Protein AF-A0AAV5VGW1-F1 (afdb_monomer)

Organism: NCBI:txid1538716

Solvent-accessible surface area (backbone atoms only — not comparable to full-atom values): 5131 Å² total; per-residue (Å²): 134,90,68,59,52,60,72,57,53,54,51,51,52,52,48,62,67,43,42,65,57,52,48,55,52,48,52,52,44,48,62,62,51,49,78,78,45,55,74,71,52,38,54,51,50,53,53,51,54,54,51,50,54,54,50,51,54,52,30,53,53,25,41,54,51,10,39,75,66,65,33,62,73,33,37,51,50,19,50,47,42,45,63,71,46,46,45,62,51,45,70,70,64,106

pLDDT: mean 91.62, std 8.4, range [40.69, 97.0]

InterPro domains:
  IPR019184 Uncharacterised protein family, transmembrane-17 [PF09799] (10-93)
  IPR019184 Uncharacterised protein family, transmembrane-17 [PTHR13531] (1-94)

Nearest PDB structures (foldseek):
  5l0j-assembly1_A  TM=7.743E-01  e=4.461E+00  Homo sapiens
  2l7a-assembly1_A  TM=7.635E-01  e=4.999E+00  Mus musculus
  5l0j-assembly1_B  TM=6.486E-01  e=6.645E+00  Homo sapiens

Mean predicted aligned error: 3.84 Å

Radius of gyration: 15.38 Å; Cα contacts (8 Å, |Δi|>4): 67; chains: 1; bounding box: 38×21×46 Å

Structure (mmCIF, N/CA/C/O backbone):
data_AF-A0AAV5VGW1-F1
#
_entry.id   AF-A0AAV5VGW1-F1
#
loop_
_atom_site.group_PDB
_atom_site.id
_atom_site.type_symbol
_atom_site.label_atom_id
_atom_site.label_alt_id
_atom_site.label_comp_id
_atom_site.label_asym_id
_atom_site.label_entity_id
_atom_site.label_seq_id
_atom_site.pdbx_PDB_ins_code
_atom_site.Cartn_x
_atom_site.Cartn_y
_atom_site.Cartn_z
_atom_site.occupancy
_atom_site.B_iso_or_equiv
_atom_site.auth_seq_id
_atom_site.auth_comp_id
_atom_site.auth_asym_id
_atom_site.auth_atom_id
_atom_site.pdbx_PDB_model_num
ATOM 1 N N . GLU A 1 1 ? 18.908 2.893 -25.809 1.00 40.69 1 GLU A N 1
ATOM 2 C CA . GLU A 1 1 ? 18.863 1.668 -24.993 1.00 40.69 1 GLU A CA 1
ATOM 3 C C . GLU A 1 1 ? 18.009 1.968 -23.789 1.00 40.69 1 GLU A C 1
ATOM 5 O O . GLU A 1 1 ? 18.362 2.813 -22.976 1.00 40.69 1 GLU A O 1
ATOM 10 N N . CYS A 1 2 ? 16.808 1.416 -23.795 1.00 51.75 2 CYS A N 1
ATOM 11 C CA . CYS A 1 2 ? 15.857 1.622 -22.729 1.00 51.75 2 CYS A CA 1
ATOM 12 C C . CYS A 1 2 ? 16.215 0.558 -21.683 1.00 51.75 2 CYS A C 1
ATOM 14 O O . CYS A 1 2 ? 16.205 -0.644 -21.961 1.00 51.75 2 CYS A O 1
ATOM 16 N N . MET A 1 3 ? 16.779 1.030 -20.577 1.00 60.22 3 MET A N 1
ATOM 17 C CA . MET A 1 3 ? 17.272 0.189 -19.502 1.00 60.22 3 MET A CA 1
ATOM 18 C C . MET A 1 3 ? 16.224 0.262 -18.404 1.00 60.22 3 MET A C 1
ATOM 20 O O . MET A 1 3 ? 16.127 1.274 -17.704 1.00 60.22 3 MET A O 1
ATOM 24 N N . THR A 1 4 ? 15.458 -0.817 -18.245 1.00 72.94 4 THR A N 1
ATOM 25 C CA . THR A 1 4 ? 14.678 -1.084 -17.034 1.00 72.94 4 THR A CA 1
ATOM 26 C C . THR A 1 4 ? 15.488 -0.641 -15.820 1.00 72.94 4 THR A C 1
ATOM 28 O O . THR A 1 4 ? 16.661 -1.009 -15.687 1.00 72.94 4 THR A O 1
ATOM 31 N N . SER A 1 5 ? 14.910 0.170 -14.938 1.00 86.94 5 SER A N 1
ATOM 32 C CA . SER A 1 5 ? 15.700 0.741 -13.851 1.00 86.94 5 SER A CA 1
ATOM 33 C C . SER A 1 5 ? 16.008 -0.339 -12.810 1.00 86.94 5 SER A C 1
ATOM 35 O O . SER A 1 5 ? 15.151 -0.744 -12.023 1.00 86.94 5 SER A O 1
ATOM 37 N N . LEU A 1 6 ? 17.248 -0.836 -12.824 1.00 89.31 6 LEU A N 1
ATOM 38 C CA . LEU A 1 6 ? 17.707 -1.905 -11.934 1.00 89.31 6 LEU A CA 1
ATOM 39 C C . LEU A 1 6 ? 17.474 -1.578 -10.443 1.00 89.31 6 LEU A C 1
ATOM 41 O O . LEU A 1 6 ? 16.983 -2.452 -9.727 1.00 89.31 6 LEU A O 1
ATOM 45 N N . PRO A 1 7 ? 17.721 -0.342 -9.951 1.00 91.62 7 PRO A N 1
ATOM 46 C CA . PRO A 1 7 ? 17.440 0.000 -8.555 1.00 91.62 7 PRO A CA 1
ATOM 47 C C . PRO A 1 7 ? 15.959 -0.139 -8.185 1.00 91.62 7 PRO A C 1
ATOM 49 O O . PRO A 1 7 ? 15.634 -0.660 -7.119 1.00 91.62 7 PRO A O 1
ATOM 52 N N . LEU A 1 8 ? 15.055 0.282 -9.075 1.00 91.56 8 LEU A N 1
ATOM 53 C CA . LEU A 1 8 ? 13.615 0.155 -8.858 1.00 91.56 8 LEU A CA 1
ATOM 54 C C . LEU A 1 8 ? 13.166 -1.307 -8.936 1.00 91.56 8 LEU A C 1
ATOM 56 O O . LEU A 1 8 ? 12.300 -1.734 -8.182 1.00 91.56 8 LEU A O 1
ATOM 60 N N . GLN A 1 9 ? 13.762 -2.094 -9.831 1.00 93.00 9 GLN A N 1
ATOM 61 C CA . GLN A 1 9 ? 13.462 -3.518 -9.929 1.00 93.00 9 GLN A CA 1
ATOM 62 C C . GLN A 1 9 ? 13.829 -4.253 -8.638 1.00 93.00 9 GLN A C 1
ATOM 64 O O . GLN A 1 9 ? 13.039 -5.055 -8.141 1.00 93.00 9 GLN A O 1
ATOM 69 N N . MET A 1 10 ? 15.003 -3.948 -8.074 1.00 93.69 10 MET A N 1
ATOM 70 C CA . MET A 1 10 ? 15.428 -4.498 -6.788 1.00 93.69 10 MET A CA 1
ATOM 71 C C . MET A 1 10 ? 14.476 -4.073 -5.665 1.00 93.69 10 MET A C 1
ATOM 73 O O . MET A 1 10 ? 14.039 -4.922 -4.890 1.00 93.69 10 MET A O 1
ATOM 77 N N . SER A 1 11 ? 14.090 -2.793 -5.596 1.00 94.00 11 SER A N 1
ATOM 78 C CA . SER A 1 11 ? 13.179 -2.317 -4.548 1.00 94.00 11 SER A CA 1
ATOM 79 C C . SER A 1 11 ? 11.784 -2.943 -4.644 1.00 94.00 11 SER A C 1
ATOM 81 O O . SER A 1 11 ? 11.240 -3.351 -3.620 1.00 94.00 11 SER A O 1
ATOM 83 N N . LEU A 1 12 ? 11.229 -3.104 -5.850 1.00 94.75 12 LEU A N 1
ATOM 84 C CA . LEU A 1 12 ? 9.953 -3.794 -6.078 1.00 94.75 12 LEU A CA 1
ATOM 85 C C . LEU A 1 12 ? 10.015 -5.269 -5.677 1.00 94.75 12 LEU A C 1
ATOM 87 O O . LEU A 1 12 ? 9.064 -5.781 -5.090 1.00 94.75 12 LEU A O 1
ATOM 91 N N . HIS A 1 13 ? 11.131 -5.944 -5.956 1.00 94.06 13 HIS A N 1
ATOM 92 C CA . HIS A 1 13 ? 11.318 -7.339 -5.570 1.00 94.06 13 HIS A CA 1
ATOM 93 C C . HIS A 1 13 ? 11.335 -7.512 -4.046 1.00 94.06 13 HIS A C 1
ATOM 95 O O . HIS A 1 13 ? 10.606 -8.349 -3.514 1.00 94.06 13 HIS A O 1
ATOM 101 N N . TYR A 1 14 ? 12.088 -6.669 -3.332 1.00 95.44 14 TYR A N 1
ATOM 102 C CA . TYR A 1 14 ? 12.068 -6.661 -1.868 1.00 95.44 14 TYR A CA 1
ATOM 103 C C . TYR A 1 14 ? 10.693 -6.286 -1.308 1.00 95.44 14 TYR A C 1
ATOM 105 O O . TYR A 1 14 ? 10.241 -6.907 -0.349 1.00 95.44 14 TYR A O 1
ATOM 113 N N . ASN A 1 15 ? 10.006 -5.314 -1.916 1.00 94.38 15 ASN A N 1
ATOM 114 C CA . ASN A 1 15 ? 8.661 -4.914 -1.505 1.00 94.38 15 ASN A CA 1
ATOM 115 C C . ASN A 1 15 ? 7.679 -6.092 -1.624 1.00 94.38 15 ASN A C 1
ATOM 117 O O . ASN A 1 15 ? 6.988 -6.402 -0.663 1.00 94.38 15 ASN A O 1
ATOM 121 N N . ALA A 1 16 ? 7.704 -6.827 -2.739 1.00 94.94 16 ALA A N 1
ATOM 122 C CA . ALA A 1 16 ? 6.869 -8.012 -2.936 1.00 94.94 16 ALA A CA 1
ATOM 123 C C . ALA A 1 16 ? 7.178 -9.145 -1.941 1.00 94.94 16 ALA A C 1
ATOM 125 O O . ALA A 1 16 ? 6.258 -9.815 -1.476 1.00 94.94 16 ALA A O 1
ATOM 126 N N . LEU A 1 17 ? 8.453 -9.348 -1.586 1.00 95.69 17 LEU A N 1
ATOM 127 C CA . LEU A 1 17 ? 8.852 -10.341 -0.585 1.00 95.69 17 LEU A CA 1
ATOM 128 C C . LEU A 1 17 ? 8.394 -9.953 0.830 1.00 95.69 17 LEU A C 1
ATOM 130 O O . LEU A 1 17 ? 7.998 -10.819 1.607 1.00 95.69 17 LEU A O 1
ATOM 134 N N . LEU A 1 18 ? 8.444 -8.662 1.166 1.00 93.62 18 LEU A N 1
ATOM 135 C CA . LEU A 1 18 ? 8.028 -8.135 2.468 1.00 93.62 18 LEU A CA 1
ATOM 136 C C . LEU A 1 18 ? 6.508 -7.973 2.593 1.00 93.62 18 LEU A C 1
ATOM 138 O O . LEU A 1 18 ? 5.987 -8.076 3.701 1.00 93.62 18 LEU A O 1
ATOM 142 N N . ALA A 1 19 ? 5.790 -7.768 1.488 1.00 92.31 19 ALA A N 1
ATOM 143 C CA . ALA A 1 19 ? 4.340 -7.582 1.450 1.00 92.31 19 ALA A CA 1
ATOM 144 C C . ALA A 1 19 ? 3.534 -8.622 2.259 1.00 92.31 19 ALA A C 1
ATOM 146 O O . ALA A 1 19 ? 2.698 -8.198 3.058 1.00 92.31 19 ALA A O 1
ATOM 147 N N . PRO A 1 20 ? 3.764 -9.952 2.159 1.00 91.81 20 PRO A N 1
ATOM 148 C CA . PRO A 1 20 ? 3.030 -10.920 2.979 1.00 91.81 20 PRO A CA 1
ATOM 149 C C . PRO A 1 20 ? 3.303 -10.758 4.481 1.00 91.81 20 PRO A C 1
ATOM 151 O O . PRO A 1 20 ? 2.386 -10.899 5.287 1.00 91.81 20 PRO A O 1
ATOM 154 N N . PHE A 1 21 ? 4.531 -10.412 4.875 1.00 93.00 21 PHE A N 1
ATOM 155 C CA . PHE A 1 21 ? 4.859 -10.152 6.280 1.00 93.00 21 PHE A CA 1
ATOM 156 C C . PHE A 1 21 ? 4.181 -8.873 6.780 1.00 93.00 21 PHE A C 1
ATOM 158 O O . PHE A 1 21 ? 3.587 -8.868 7.857 1.00 93.00 21 PHE A O 1
ATOM 165 N N . LEU A 1 22 ? 4.211 -7.806 5.978 1.00 90.50 22 LEU A N 1
ATOM 166 C CA . LEU A 1 22 ? 3.531 -6.547 6.283 1.00 90.50 22 LEU A CA 1
ATOM 167 C C . LEU A 1 22 ? 2.012 -6.723 6.360 1.00 90.50 22 LEU A C 1
ATOM 169 O O . LEU A 1 22 ? 1.374 -6.105 7.206 1.00 90.50 22 LEU A O 1
ATOM 173 N N . PHE A 1 23 ? 1.438 -7.604 5.543 1.00 91.62 23 PHE A N 1
ATOM 174 C CA . PHE A 1 23 ? 0.024 -7.955 5.611 1.00 91.62 23 PHE A CA 1
ATOM 175 C C . PHE A 1 23 ? -0.337 -8.633 6.941 1.00 91.62 23 PHE A C 1
ATOM 177 O O . PHE A 1 23 ? -1.310 -8.243 7.584 1.00 91.62 23 PHE A O 1
ATOM 184 N N . VAL A 1 24 ? 0.473 -9.589 7.412 1.00 93.56 24 VAL A N 1
ATOM 185 C CA . VAL A 1 24 ? 0.266 -10.240 8.721 1.00 93.56 24 VAL A CA 1
ATOM 186 C C . VAL A 1 24 ? 0.387 -9.239 9.874 1.00 93.56 24 VAL A C 1
ATOM 188 O O . VAL A 1 24 ? -0.427 -9.256 10.803 1.00 93.56 24 VAL A O 1
ATOM 191 N N . ILE A 1 25 ? 1.368 -8.334 9.811 1.00 92.06 25 ILE A N 1
ATOM 192 C CA . ILE A 1 25 ? 1.510 -7.240 10.783 1.00 92.06 25 ILE A CA 1
ATOM 193 C C . ILE A 1 25 ? 0.277 -6.326 10.736 1.00 92.06 25 ILE A C 1
ATOM 195 O O . ILE A 1 25 ? -0.279 -6.001 11.781 1.00 92.06 25 ILE A O 1
ATOM 199 N N . GLY A 1 26 ? -0.201 -5.979 9.539 1.00 91.81 26 GLY A N 1
ATOM 200 C CA . GLY A 1 26 ? -1.411 -5.187 9.329 1.00 91.81 26 GLY A CA 1
ATOM 201 C C . GLY A 1 26 ? -2.648 -5.817 9.968 1.00 91.81 26 GLY A C 1
ATOM 202 O O . GLY A 1 26 ? -3.350 -5.136 10.716 1.00 91.81 26 GLY A O 1
ATOM 203 N N . ILE A 1 27 ? -2.872 -7.119 9.762 1.00 93.06 27 ILE A N 1
ATOM 204 C CA . ILE A 1 27 ? -3.973 -7.860 10.398 1.00 93.06 27 ILE A CA 1
ATOM 205 C C . ILE A 1 27 ? -3.839 -7.830 11.922 1.00 93.06 27 ILE A C 1
ATOM 207 O O . ILE A 1 27 ? -4.824 -7.629 12.634 1.00 93.06 27 ILE A O 1
ATOM 211 N N . SER A 1 28 ? -2.624 -8.009 12.436 1.00 93.12 28 SER A N 1
ATOM 212 C CA . SER A 1 28 ? -2.374 -7.995 13.880 1.00 93.12 28 SER A CA 1
ATOM 213 C C . SER A 1 28 ? -2.719 -6.626 14.484 1.00 93.12 28 SER A C 1
ATOM 215 O O . SER A 1 28 ? -3.450 -6.551 15.474 1.00 93.12 28 SER A O 1
ATOM 217 N N . SER A 1 29 ? -2.283 -5.538 13.839 1.00 91.31 29 SER A N 1
ATOM 218 C CA . SER A 1 29 ? -2.638 -4.161 14.208 1.00 91.31 29 SER A CA 1
ATOM 219 C C . SER A 1 29 ? -4.138 -3.894 14.094 1.00 91.31 29 SER A C 1
ATOM 221 O O . SER A 1 29 ? -4.708 -3.229 14.960 1.00 91.31 29 SER A O 1
ATOM 223 N N . PHE A 1 30 ? -4.793 -4.432 13.062 1.00 92.81 30 PHE A N 1
ATOM 224 C CA . PHE A 1 30 ? -6.239 -4.334 12.880 1.00 92.81 30 PHE A CA 1
ATOM 225 C C . PHE A 1 30 ? -6.984 -4.949 14.069 1.00 92.81 30 PHE A C 1
ATOM 227 O O . PHE A 1 30 ? -7.802 -4.267 14.684 1.00 92.81 30 PHE A O 1
ATOM 234 N N . ILE A 1 31 ? -6.667 -6.196 14.437 1.00 94.00 31 ILE A N 1
ATOM 235 C CA . ILE A 1 31 ? -7.322 -6.908 15.548 1.00 94.00 31 ILE A CA 1
ATOM 236 C C . ILE A 1 31 ? -7.137 -6.142 16.861 1.00 94.00 31 ILE A C 1
ATOM 238 O O . ILE A 1 31 ? -8.093 -5.993 17.624 1.00 94.00 31 ILE A O 1
ATOM 242 N N . TYR A 1 32 ? -5.930 -5.622 17.101 1.00 92.62 32 TYR A N 1
ATOM 243 C CA . TYR A 1 32 ? -5.632 -4.845 18.298 1.00 92.62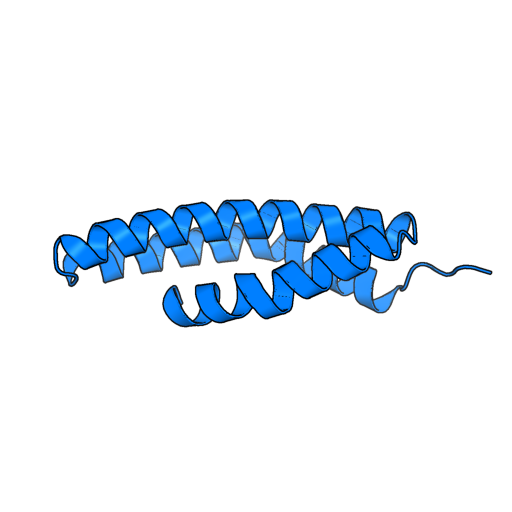 32 TYR A CA 1
ATOM 244 C C . TYR A 1 32 ? -6.439 -3.542 18.348 1.00 92.62 32 TYR A C 1
ATOM 246 O O . TYR A 1 32 ? -7.138 -3.292 19.326 1.00 92.62 32 TYR A O 1
ATOM 254 N N . LYS A 1 33 ? -6.406 -2.727 17.283 1.00 91.81 33 LYS A N 1
ATOM 255 C CA . LYS A 1 33 ? -7.110 -1.432 17.232 1.00 91.81 33 LYS A CA 1
ATOM 256 C C . LYS A 1 33 ? -8.634 -1.597 17.276 1.00 91.81 33 LYS A C 1
ATOM 258 O O . LYS A 1 33 ? -9.311 -0.775 17.888 1.00 9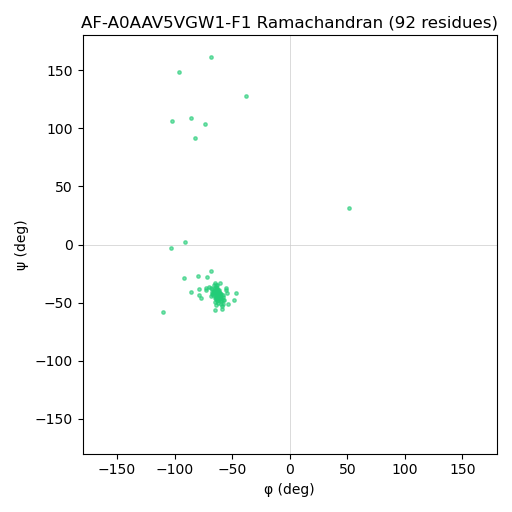1.81 33 LYS A O 1
ATOM 263 N N . TYR A 1 34 ? -9.176 -2.659 16.676 1.00 93.12 34 TYR A N 1
ATOM 264 C CA . TYR A 1 34 ? -10.620 -2.879 16.555 1.00 93.12 34 TYR A CA 1
ATOM 265 C C . TYR A 1 34 ? -11.355 -2.859 17.906 1.00 93.12 34 TYR A C 1
ATOM 267 O O . TYR A 1 34 ? -12.441 -2.290 18.007 1.00 93.12 34 TYR A O 1
ATOM 275 N N . GLN A 1 35 ? -10.749 -3.426 18.955 1.00 92.75 35 GLN A N 1
ATOM 276 C CA . GLN A 1 35 ? -11.359 -3.537 20.288 1.00 92.75 35 GLN A CA 1
ATOM 277 C C . GLN A 1 35 ? -11.524 -2.188 21.006 1.00 92.75 35 GLN A C 1
ATOM 279 O O . GLN A 1 35 ? -12.373 -2.060 21.883 1.00 92.75 35 GLN A O 1
ATOM 284 N N . TYR A 1 36 ? -10.732 -1.179 20.634 1.00 93.25 36 TYR A N 1
ATOM 285 C CA . TYR A 1 36 ? -10.700 0.122 21.311 1.00 93.25 36 TYR A CA 1
ATOM 286 C C . TYR A 1 36 ? -11.453 1.223 20.553 1.00 93.25 36 TYR A C 1
ATOM 288 O O . TYR A 1 36 ? -11.526 2.358 21.023 1.00 93.25 36 TYR A O 1
ATOM 296 N N . LEU A 1 37 ? -11.995 0.917 19.372 1.00 93.50 37 LEU A N 1
ATOM 297 C CA . LEU A 1 37 ? -12.660 1.890 18.510 1.00 93.50 37 LEU A CA 1
ATOM 298 C C . LEU A 1 37 ? -14.175 1.891 18.710 1.00 93.50 37 LEU A C 1
ATOM 300 O O . LEU A 1 37 ? -14.793 0.863 18.976 1.00 93.50 37 LEU A O 1
ATOM 304 N N . SER A 1 38 ? -14.788 3.062 18.522 1.00 95.62 38 SER A N 1
ATOM 305 C CA . SER A 1 38 ? -16.248 3.166 18.479 1.00 95.62 38 SER A CA 1
ATOM 306 C C . SER A 1 38 ? -16.813 2.476 17.224 1.00 95.62 38 SER A C 1
ATOM 308 O O . SER A 1 38 ? -16.084 2.308 16.240 1.00 95.62 38 SER A O 1
ATOM 310 N N . PRO A 1 39 ? -18.114 2.131 17.195 1.00 94.94 39 PRO A N 1
ATOM 311 C CA . PRO A 1 39 ? -18.712 1.388 16.081 1.00 94.94 39 PRO A CA 1
ATOM 312 C C . PRO A 1 39 ? -18.521 2.053 14.709 1.00 94.94 39 PRO A C 1
ATOM 314 O O . PRO A 1 39 ? -18.272 1.378 13.715 1.00 94.94 39 PRO A O 1
ATOM 317 N N . ILE A 1 40 ? -18.580 3.388 14.648 1.00 95.31 40 ILE A N 1
ATOM 318 C CA . ILE A 1 40 ? -18.372 4.143 13.402 1.00 95.31 40 ILE A CA 1
ATOM 319 C C . ILE A 1 40 ? -16.931 3.965 12.909 1.00 95.31 40 ILE A C 1
ATOM 321 O O . ILE A 1 40 ? -16.699 3.680 11.735 1.00 95.31 40 ILE A O 1
ATOM 325 N N . TYR A 1 41 ? -15.953 4.083 13.810 1.00 93.06 41 TYR A N 1
ATOM 326 C CA . TYR A 1 41 ? -14.545 3.936 13.453 1.00 93.06 41 TYR A CA 1
ATOM 327 C C . TYR A 1 41 ? -14.155 2.489 13.138 1.00 93.06 41 TYR A C 1
ATOM 329 O O . TYR A 1 41 ? -13.268 2.281 12.316 1.00 93.06 41 TYR A O 1
ATOM 337 N N . GLN A 1 42 ? -14.829 1.492 13.716 1.00 94.81 42 GLN A N 1
ATOM 338 C CA . GLN A 1 42 ? -14.641 0.083 13.351 1.00 94.81 42 GLN A CA 1
ATOM 339 C C . GLN A 1 42 ? -14.986 -0.175 11.878 1.00 94.81 42 GLN A C 1
ATOM 341 O O . GLN A 1 42 ? -14.212 -0.817 11.168 1.00 94.81 42 GLN A O 1
ATOM 346 N N . VAL A 1 43 ? -16.103 0.379 11.390 1.00 95.38 43 VAL A N 1
ATOM 347 C CA . VAL A 1 43 ? -16.500 0.265 9.975 1.00 95.38 43 VAL A CA 1
ATOM 348 C C . VAL A 1 43 ? -15.477 0.945 9.062 1.00 95.38 43 VAL A C 1
ATOM 350 O O . VAL A 1 43 ? -15.073 0.369 8.051 1.00 95.38 43 VAL A O 1
ATOM 353 N N . ILE A 1 44 ? -15.008 2.141 9.438 1.00 94.31 44 ILE A N 1
ATOM 354 C CA . ILE A 1 44 ? -13.968 2.867 8.693 1.00 94.31 44 ILE A CA 1
ATOM 355 C C . ILE A 1 44 ? -12.666 2.058 8.651 1.00 94.31 44 ILE A C 1
ATOM 357 O O . ILE A 1 44 ? -12.057 1.937 7.589 1.00 94.31 44 ILE A O 1
ATOM 361 N N . LEU A 1 45 ? -12.255 1.474 9.781 1.00 94.31 45 LEU A N 1
ATOM 362 C CA . LEU A 1 45 ? -11.042 0.667 9.870 1.00 94.31 45 LEU A CA 1
ATOM 363 C C . LEU A 1 45 ? -11.115 -0.548 8.935 1.00 94.31 45 LEU A C 1
ATOM 365 O O . LEU A 1 45 ? -10.163 -0.789 8.198 1.00 94.31 45 LEU A O 1
ATOM 369 N N . ILE A 1 46 ? -12.243 -1.272 8.918 1.00 94.69 46 ILE A N 1
ATOM 370 C CA . ILE A 1 46 ? -12.463 -2.407 8.004 1.00 94.69 46 ILE A CA 1
ATOM 371 C C . ILE A 1 46 ? -12.332 -1.955 6.547 1.00 94.69 46 ILE A C 1
ATOM 373 O O . ILE A 1 46 ? -11.583 -2.558 5.778 1.00 94.69 46 ILE A O 1
ATOM 377 N N . ALA A 1 47 ? -13.034 -0.883 6.169 1.00 95.25 47 ALA A N 1
ATOM 378 C CA . ALA A 1 47 ? -13.022 -0.380 4.801 1.00 95.25 47 ALA A CA 1
ATOM 379 C C . ALA A 1 47 ? -11.608 0.029 4.356 1.00 95.25 47 ALA A C 1
ATOM 381 O O . ALA A 1 47 ? -11.162 -0.370 3.280 1.00 95.25 47 ALA A O 1
ATOM 382 N N . LEU A 1 48 ? -10.876 0.764 5.199 1.00 94.81 48 LEU A N 1
ATOM 383 C CA . LEU A 1 48 ? -9.504 1.180 4.905 1.00 94.81 48 LEU A CA 1
ATOM 384 C C . LEU A 1 48 ? -8.549 -0.007 4.792 1.00 94.81 48 LEU A C 1
ATOM 386 O O . LEU A 1 48 ? -7.694 0.004 3.911 1.00 94.81 48 LEU A O 1
ATOM 390 N N . HIS A 1 49 ? -8.705 -1.037 5.626 1.00 93.94 49 HIS A N 1
ATOM 391 C CA . HIS A 1 49 ? -7.867 -2.233 5.549 1.00 93.94 49 HIS A CA 1
ATOM 392 C C . HIS A 1 49 ? -8.079 -2.988 4.229 1.00 93.94 49 HIS A C 1
ATOM 394 O O . HIS A 1 49 ? -7.113 -3.375 3.577 1.00 93.94 49 HIS A O 1
ATOM 400 N N . ILE A 1 50 ? -9.331 -3.133 3.779 1.00 94.38 50 ILE A N 1
ATOM 401 C CA . ILE A 1 50 ? -9.646 -3.757 2.483 1.00 94.38 50 ILE A CA 1
ATOM 402 C C . ILE A 1 50 ? -9.047 -2.939 1.333 1.00 94.38 50 ILE A C 1
ATOM 404 O O . ILE A 1 50 ? -8.379 -3.491 0.457 1.00 94.38 50 ILE A O 1
ATOM 408 N N . VAL A 1 51 ? -9.252 -1.618 1.344 1.00 95.38 51 VAL A N 1
ATOM 409 C CA . VAL A 1 51 ? -8.723 -0.716 0.312 1.00 95.38 51 VAL A CA 1
ATOM 410 C C . VAL A 1 51 ? -7.192 -0.762 0.272 1.00 95.38 51 VAL A C 1
ATOM 412 O O . VAL A 1 51 ? -6.622 -0.843 -0.813 1.00 95.38 51 VAL A O 1
ATOM 415 N N . HIS A 1 52 ? -6.524 -0.785 1.428 1.00 94.25 52 HIS A N 1
ATOM 416 C CA . HIS A 1 52 ? -5.062 -0.878 1.532 1.00 94.25 52 HIS A CA 1
ATOM 417 C C . HIS A 1 52 ? -4.503 -2.123 0.839 1.00 94.25 52 HIS A C 1
ATOM 419 O O . HIS A 1 52 ? -3.550 -2.012 0.071 1.00 94.25 52 HIS A O 1
ATOM 425 N N . VAL A 1 53 ? -5.129 -3.285 1.044 1.00 93.38 53 VAL A N 1
ATOM 426 C CA . VAL A 1 53 ? -4.704 -4.564 0.446 1.00 93.38 53 VAL A CA 1
ATOM 427 C C . VAL A 1 53 ? -4.901 -4.570 -1.069 1.00 93.38 53 VAL A C 1
ATOM 429 O O . VAL A 1 53 ? -4.027 -5.016 -1.813 1.00 93.38 53 VAL A O 1
ATOM 432 N N . VAL A 1 54 ? -6.033 -4.048 -1.548 1.00 95.69 54 VAL A N 1
ATOM 433 C CA . VAL A 1 54 ? -6.305 -3.947 -2.990 1.00 95.69 54 VAL A CA 1
ATOM 434 C C . VAL A 1 54 ? -5.306 -3.003 -3.661 1.00 95.69 54 VAL A C 1
ATOM 436 O O . VAL A 1 54 ? -4.737 -3.343 -4.701 1.00 95.69 54 VAL A O 1
ATOM 439 N N . ILE A 1 55 ? -5.051 -1.837 -3.060 1.00 95.88 55 ILE A N 1
ATOM 440 C CA . ILE A 1 55 ? -4.091 -0.861 -3.588 1.00 95.88 55 ILE A CA 1
ATOM 441 C C . ILE A 1 55 ? -2.668 -1.421 -3.551 1.00 95.88 55 ILE A C 1
ATOM 443 O O . ILE A 1 55 ? -1.939 -1.237 -4.521 1.00 95.88 55 ILE A O 1
ATOM 447 N N . GLU A 1 56 ? -2.277 -2.139 -2.496 1.00 94.56 56 GLU A N 1
ATOM 448 C CA . GLU A 1 56 ? -0.986 -2.833 -2.397 1.00 94.56 56 GLU A CA 1
ATOM 449 C C . GLU A 1 56 ? -0.757 -3.768 -3.592 1.00 94.56 56 GLU A C 1
ATOM 451 O O . GLU A 1 56 ? 0.261 -3.660 -4.280 1.00 94.56 56 GLU A O 1
ATOM 456 N N . ALA A 1 57 ? -1.736 -4.628 -3.888 1.00 94.44 57 ALA A N 1
ATOM 457 C CA . ALA A 1 57 ? -1.659 -5.573 -4.997 1.00 94.44 57 ALA A CA 1
ATOM 458 C C . ALA A 1 57 ? -1.560 -4.860 -6.355 1.00 94.44 57 ALA A C 1
ATOM 460 O O . ALA A 1 57 ? -0.670 -5.161 -7.156 1.00 94.44 57 ALA A O 1
ATOM 461 N N . VAL A 1 58 ? -2.432 -3.876 -6.607 1.00 96.00 58 VAL A N 1
ATOM 462 C CA . VAL A 1 58 ? -2.421 -3.091 -7.853 1.00 96.00 58 VAL A CA 1
ATOM 463 C C . VAL A 1 58 ? -1.103 -2.337 -8.011 1.00 96.00 58 VAL A C 1
ATOM 465 O O . VAL A 1 58 ? -0.513 -2.348 -9.092 1.00 96.00 58 VAL A O 1
ATOM 468 N N . ARG A 1 59 ? -0.605 -1.717 -6.937 1.00 96.19 59 ARG A N 1
ATOM 469 C CA . ARG A 1 59 ? 0.654 -0.972 -6.936 1.00 96.19 59 ARG A CA 1
ATOM 470 C C . ARG A 1 59 ? 1.822 -1.879 -7.310 1.00 96.19 59 ARG A C 1
ATOM 472 O O . ARG A 1 59 ? 2.592 -1.516 -8.194 1.00 96.19 59 ARG A O 1
ATOM 479 N N . LEU A 1 60 ? 1.947 -3.060 -6.702 1.00 95.44 60 LEU A N 1
ATOM 480 C CA . LEU A 1 60 ? 3.016 -4.004 -7.041 1.00 95.44 60 LEU A CA 1
ATOM 481 C C . LEU A 1 60 ? 2.960 -4.417 -8.520 1.00 95.44 60 LEU A C 1
ATOM 483 O O . LEU A 1 60 ? 3.982 -4.359 -9.205 1.00 95.44 60 LEU A O 1
ATOM 487 N N . VAL A 1 61 ? 1.771 -4.744 -9.044 1.00 95.25 61 VAL A N 1
ATOM 488 C CA . VAL A 1 61 ? 1.587 -5.091 -10.467 1.00 95.25 61 VAL A CA 1
ATOM 489 C C . VAL A 1 61 ? 2.008 -3.940 -11.382 1.00 95.25 61 VAL A C 1
ATOM 491 O O . VAL A 1 61 ? 2.773 -4.153 -12.324 1.00 95.25 61 VAL A O 1
ATOM 494 N N . LEU A 1 62 ? 1.553 -2.717 -11.098 1.00 96.25 62 LEU A N 1
ATOM 495 C CA . LEU A 1 62 ? 1.914 -1.527 -11.871 1.00 96.25 62 LEU A CA 1
ATOM 496 C C . LEU A 1 62 ? 3.419 -1.252 -11.835 1.00 96.25 62 LEU A C 1
ATOM 498 O O . LEU A 1 62 ? 3.991 -0.906 -12.866 1.00 96.25 62 LEU A O 1
ATOM 502 N N . GLY A 1 63 ? 4.066 -1.449 -10.686 1.00 95.44 63 GLY A N 1
ATOM 503 C CA . GLY A 1 63 ? 5.510 -1.301 -10.538 1.00 95.44 63 GLY A CA 1
ATOM 504 C C . GLY A 1 63 ? 6.284 -2.287 -11.413 1.00 95.44 63 GLY A C 1
ATOM 505 O O . GLY A 1 63 ? 7.148 -1.874 -12.186 1.00 95.44 63 GLY A O 1
ATOM 506 N N . PHE A 1 64 ? 5.948 -3.581 -11.351 1.00 94.31 64 PHE A N 1
ATOM 507 C CA . PHE A 1 64 ? 6.623 -4.601 -12.162 1.00 94.31 64 PHE A CA 1
ATOM 508 C C . PHE A 1 64 ? 6.382 -4.401 -13.660 1.00 94.31 64 PHE A C 1
ATOM 510 O O . PHE A 1 64 ? 7.339 -4.365 -14.432 1.00 94.31 64 PHE A O 1
ATOM 517 N N . VAL A 1 65 ? 5.123 -4.228 -14.076 1.00 93.81 65 VAL A N 1
ATOM 518 C CA . VAL A 1 65 ? 4.766 -4.033 -15.491 1.00 93.81 65 VAL A CA 1
ATOM 519 C C . VAL A 1 65 ? 5.334 -2.719 -16.029 1.00 93.81 65 VAL A C 1
ATOM 521 O O . VAL A 1 65 ? 5.819 -2.676 -17.159 1.00 93.81 65 VAL A O 1
ATOM 524 N N . GLY A 1 66 ? 5.283 -1.652 -15.232 1.00 94.12 66 GLY A N 1
ATOM 525 C CA . GLY A 1 66 ? 5.786 -0.332 -15.596 1.00 94.12 66 GLY A CA 1
ATOM 526 C C . GLY A 1 66 ? 7.300 -0.290 -15.733 1.00 94.12 66 GLY A C 1
ATOM 527 O O . GLY A 1 66 ? 7.788 0.301 -16.690 1.00 94.12 66 GLY A O 1
ATOM 528 N N . ASN A 1 67 ? 8.039 -0.947 -14.835 1.00 93.50 67 ASN A N 1
ATOM 529 C CA . ASN A 1 67 ? 9.498 -0.968 -14.900 1.00 93.50 67 ASN A CA 1
ATOM 530 C C . ASN A 1 67 ? 10.029 -1.926 -15.976 1.00 93.50 67 ASN A C 1
ATOM 532 O O . ASN A 1 67 ? 10.906 -1.533 -16.732 1.00 93.50 67 ASN A O 1
ATOM 536 N N . LEU A 1 68 ? 9.503 -3.156 -16.070 1.00 89.94 68 LEU A N 1
ATOM 537 C CA . LEU A 1 68 ? 9.971 -4.152 -17.050 1.00 89.94 68 LEU A CA 1
ATOM 538 C C . LEU A 1 68 ? 9.534 -3.830 -18.479 1.00 89.94 68 LEU A C 1
ATOM 540 O O . LEU A 1 68 ? 10.279 -4.061 -19.422 1.00 89.94 68 LEU A O 1
ATOM 544 N N . GLY A 1 69 ? 8.304 -3.341 -18.636 1.00 89.12 69 GLY A N 1
ATOM 545 C CA . GLY A 1 69 ? 7.755 -2.961 -19.935 1.00 89.12 69 GLY A CA 1
ATOM 546 C C . GLY A 1 69 ? 7.990 -1.498 -20.291 1.00 89.12 69 GLY A C 1
ATOM 547 O O . GLY A 1 69 ? 7.452 -1.051 -21.300 1.00 89.12 69 GLY A O 1
ATOM 548 N N . GLU A 1 70 ? 8.689 -0.751 -19.429 1.00 87.38 70 GLU A N 1
ATOM 549 C CA . GLU A 1 70 ? 9.012 0.676 -19.594 1.00 87.38 70 GLU A CA 1
ATOM 550 C C . GLU A 1 70 ? 7.784 1.539 -19.907 1.00 87.38 70 GLU A C 1
ATOM 552 O O . GLU A 1 70 ? 7.821 2.558 -20.601 1.00 87.38 70 GLU A O 1
ATOM 557 N N . LYS A 1 71 ? 6.643 1.113 -19.365 1.00 91.62 71 LYS A N 1
ATOM 558 C CA . LYS A 1 71 ? 5.360 1.768 -19.567 1.00 91.62 71 LYS A CA 1
ATOM 559 C C . LYS A 1 71 ? 5.267 2.926 -18.591 1.00 91.62 71 LYS A C 1
ATOM 561 O O . LYS A 1 71 ? 4.767 2.763 -17.478 1.00 91.62 71 LYS A O 1
ATOM 566 N N . VAL A 1 72 ? 5.694 4.107 -19.039 1.00 91.06 72 VAL A N 1
ATOM 567 C CA . VAL A 1 72 ? 5.597 5.365 -18.276 1.00 91.06 72 VAL A CA 1
ATOM 568 C C . VAL A 1 72 ? 4.209 5.568 -17.640 1.00 91.06 72 VAL A C 1
ATOM 570 O O . VAL A 1 72 ? 4.167 5.906 -16.459 1.00 91.06 72 VAL A O 1
ATOM 573 N N . PRO A 1 73 ? 3.074 5.284 -18.320 1.00 93.88 73 PRO A N 1
ATOM 574 C CA . PRO A 1 73 ? 1.753 5.401 -17.695 1.00 93.88 73 PRO A CA 1
ATOM 575 C C . PRO A 1 73 ? 1.506 4.416 -16.540 1.00 93.88 73 PRO A C 1
ATOM 577 O O . PRO A 1 73 ? 0.814 4.740 -15.580 1.00 93.88 73 PRO A O 1
ATOM 580 N N . ALA A 1 74 ? 2.065 3.204 -16.603 1.00 94.88 74 ALA A N 1
ATOM 581 C CA . ALA A 1 74 ? 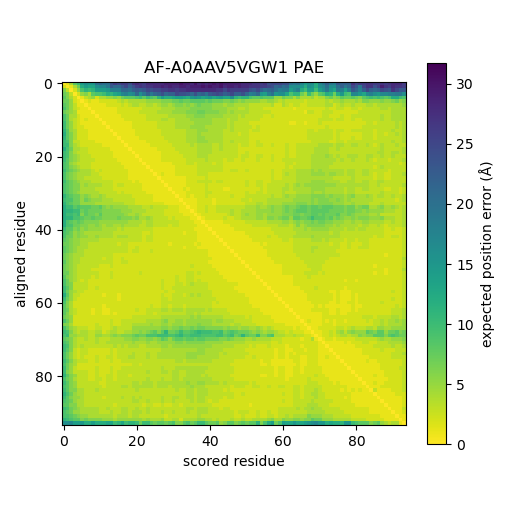1.952 2.248 -15.501 1.00 94.88 74 ALA A CA 1
ATOM 582 C C . ALA A 1 74 ? 2.837 2.676 -14.322 1.00 94.88 74 ALA A C 1
ATOM 584 O O . ALA A 1 74 ? 2.418 2.583 -13.170 1.00 94.88 74 ALA A O 1
ATOM 585 N N . LEU A 1 75 ? 4.025 3.217 -14.609 1.00 94.50 75 LEU A N 1
ATOM 586 C CA . LEU A 1 75 ? 4.936 3.722 -13.588 1.00 94.50 75 LEU A CA 1
ATOM 587 C C . LEU A 1 75 ? 4.385 4.974 -12.887 1.00 94.50 75 LEU A C 1
ATOM 589 O O . LEU A 1 75 ? 4.511 5.101 -11.671 1.00 94.50 75 LEU A O 1
ATOM 593 N N . SER A 1 76 ? 3.724 5.880 -13.611 1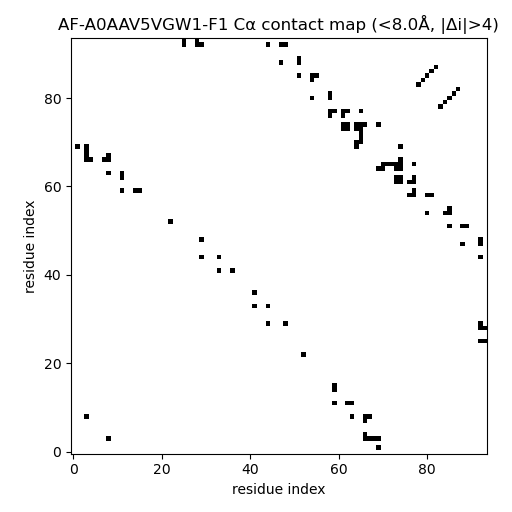.00 94.75 76 SER A N 1
ATOM 594 C CA . SER A 1 76 ? 3.026 7.008 -12.985 1.00 94.75 76 SER A CA 1
ATOM 595 C C . SER A 1 76 ? 1.873 6.526 -12.102 1.00 94.75 76 SER A C 1
ATOM 597 O O . SER A 1 76 ? 1.731 7.009 -10.981 1.00 94.75 76 SER A O 1
ATOM 599 N N . GLY A 1 77 ? 1.116 5.514 -12.542 1.00 96.31 77 GLY A N 1
ATOM 600 C CA . GLY A 1 77 ? 0.115 4.837 -11.715 1.00 96.31 77 GLY A CA 1
ATOM 601 C C . GLY A 1 77 ? 0.707 4.233 -10.436 1.00 96.31 77 GLY A C 1
ATOM 602 O O . GLY A 1 77 ? 0.149 4.414 -9.353 1.00 96.31 77 GLY A O 1
ATOM 603 N N . PHE A 1 78 ? 1.871 3.583 -10.527 1.00 96.31 78 PHE A N 1
ATOM 604 C CA . PHE A 1 78 ? 2.624 3.096 -9.368 1.00 96.31 78 PHE A CA 1
ATOM 605 C C . PHE A 1 78 ? 2.977 4.232 -8.395 1.00 96.31 78 PHE A C 1
ATOM 607 O O . PHE A 1 78 ? 2.719 4.112 -7.199 1.00 96.31 78 PHE A O 1
ATOM 614 N N . TRP A 1 79 ? 3.510 5.357 -8.876 1.00 95.69 79 TRP A N 1
ATOM 615 C CA . TRP A 1 79 ? 3.869 6.486 -8.008 1.00 95.69 79 TRP A CA 1
ATOM 616 C C . TRP A 1 79 ? 2.654 7.157 -7.368 1.00 95.69 79 TRP A C 1
ATOM 618 O O . TRP A 1 79 ? 2.677 7.443 -6.172 1.00 95.69 79 TRP A O 1
ATOM 628 N N . ILE A 1 80 ? 1.576 7.353 -8.131 1.00 97.00 80 ILE A N 1
ATOM 629 C CA . ILE A 1 80 ? 0.313 7.917 -7.636 1.00 97.00 80 ILE A CA 1
ATOM 630 C C . ILE A 1 80 ? -0.257 7.030 -6.530 1.00 97.00 80 ILE A C 1
ATOM 632 O O . ILE A 1 80 ? -0.541 7.511 -5.434 1.00 97.00 80 ILE A O 1
ATOM 636 N N . THR A 1 81 ? -0.374 5.726 -6.784 1.00 95.56 81 THR A N 1
ATOM 637 C CA . THR A 1 81 ? -0.876 4.780 -5.779 1.00 95.56 81 THR A CA 1
ATOM 638 C C . THR A 1 81 ? 0.052 4.686 -4.567 1.00 95.56 81 THR A C 1
ATOM 640 O O . THR A 1 81 ? -0.449 4.600 -3.453 1.00 95.56 81 THR A O 1
ATOM 643 N N . SER A 1 82 ? 1.376 4.785 -4.739 1.00 94.19 82 SER A N 1
ATOM 644 C CA . SER A 1 82 ? 2.347 4.803 -3.631 1.00 94.19 82 SER A CA 1
ATOM 645 C C . SER A 1 82 ? 2.195 6.033 -2.734 1.00 94.19 82 SER A C 1
ATOM 647 O O . SER A 1 82 ? 2.031 5.904 -1.523 1.00 94.19 82 SER A O 1
ATOM 649 N N . LEU A 1 83 ? 2.276 7.229 -3.322 1.00 94.06 83 LEU A N 1
ATOM 650 C CA . LEU A 1 83 ? 2.433 8.483 -2.584 1.00 94.06 83 LEU A CA 1
ATOM 651 C C . LEU A 1 83 ? 1.099 9.070 -2.132 1.00 94.06 83 LEU A C 1
ATOM 653 O O . LEU A 1 83 ? 1.004 9.587 -1.024 1.00 94.06 83 LEU A O 1
ATOM 657 N N . 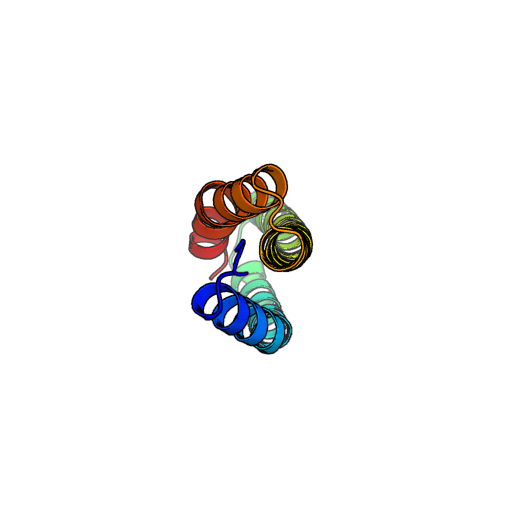LEU A 1 84 ? 0.076 9.010 -2.987 1.00 94.50 84 LEU A N 1
ATOM 658 C CA . LEU A 1 84 ? -1.195 9.686 -2.728 1.00 94.50 84 LEU A CA 1
ATOM 659 C C . LEU A 1 84 ? -2.206 8.795 -2.017 1.00 94.50 84 LEU A C 1
ATOM 661 O O . LEU A 1 84 ? -3.045 9.317 -1.293 1.00 94.50 84 LEU A O 1
ATOM 665 N N . LEU A 1 85 ? -2.143 7.475 -2.214 1.00 93.56 85 LEU A N 1
ATOM 666 C CA . LEU A 1 85 ? -3.108 6.552 -1.615 1.00 93.56 85 LEU A CA 1
ATOM 667 C C . LEU A 1 85 ? -2.477 5.691 -0.521 1.00 93.56 85 LEU A C 1
ATOM 669 O O . LEU A 1 85 ? -2.914 5.743 0.625 1.00 93.56 85 LEU A O 1
ATOM 673 N N . GLN A 1 86 ? -1.428 4.929 -0.837 1.00 93.06 86 GLN A N 1
ATOM 674 C CA . GLN A 1 86 ? -0.878 3.966 0.113 1.00 93.06 86 GLN A CA 1
ATOM 675 C C . GLN A 1 86 ? -0.246 4.648 1.321 1.00 93.06 86 GLN A C 1
ATOM 677 O O . GLN A 1 86 ? -0.469 4.205 2.446 1.00 93.06 86 GLN A O 1
ATOM 682 N N . LEU A 1 87 ? 0.521 5.720 1.111 1.00 92.38 87 LEU A N 1
ATOM 683 C CA . L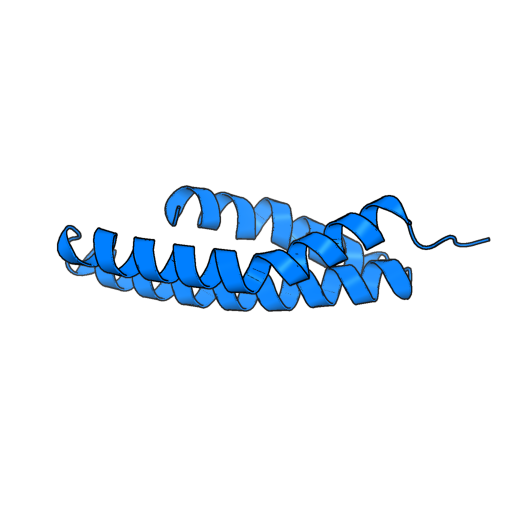EU A 1 87 ? 1.213 6.432 2.183 1.00 92.38 87 LEU A CA 1
ATOM 684 C C . LEU A 1 87 ? 0.244 6.967 3.256 1.00 92.38 87 LEU A C 1
ATOM 686 O O . LEU A 1 87 ? 0.414 6.583 4.415 1.00 92.38 87 LEU A O 1
ATOM 690 N N . PRO A 1 88 ? -0.797 7.767 2.938 1.00 93.75 88 PRO A N 1
ATOM 691 C CA . PRO A 1 88 ? -1.716 8.254 3.967 1.00 93.75 88 PRO A CA 1
ATOM 692 C C . PRO A 1 88 ? -2.514 7.130 4.640 1.00 93.75 88 PRO A C 1
ATOM 694 O O . PRO A 1 88 ? -2.709 7.174 5.853 1.00 93.75 88 PRO A O 1
ATOM 697 N N . ILE A 1 89 ? -2.928 6.096 3.895 1.00 92.56 89 ILE A N 1
ATOM 698 C CA . ILE A 1 89 ? -3.637 4.948 4.482 1.00 92.56 89 ILE A CA 1
ATOM 699 C C . ILE A 1 89 ? -2.719 4.184 5.446 1.00 92.56 89 ILE A C 1
ATOM 701 O O . ILE A 1 89 ? -3.148 3.799 6.532 1.00 92.56 89 ILE A O 1
ATOM 705 N N . SER A 1 90 ? -1.448 4.002 5.086 1.00 90.38 90 SER A N 1
ATOM 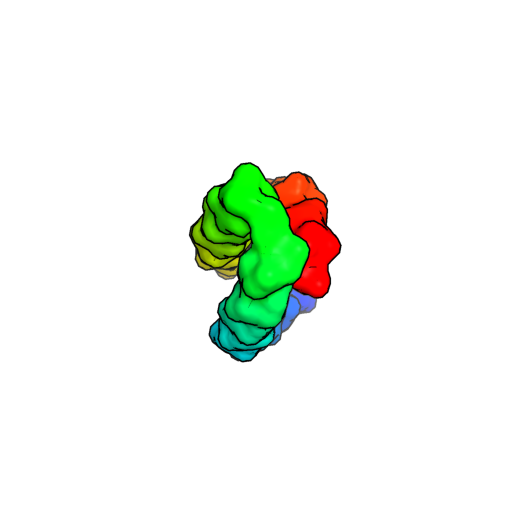706 C CA . SER A 1 90 ? -0.470 3.302 5.923 1.00 90.38 90 SER A CA 1
ATOM 707 C C . SER A 1 90 ? -0.186 4.060 7.216 1.00 90.38 90 SER A C 1
ATOM 709 O O . SER A 1 90 ? -0.143 3.428 8.260 1.00 90.38 90 SER A O 1
ATOM 711 N N . ILE A 1 91 ? -0.078 5.395 7.172 1.00 89.50 91 ILE A N 1
ATOM 712 C CA . ILE A 1 91 ? 0.084 6.233 8.377 1.00 89.50 91 ILE A C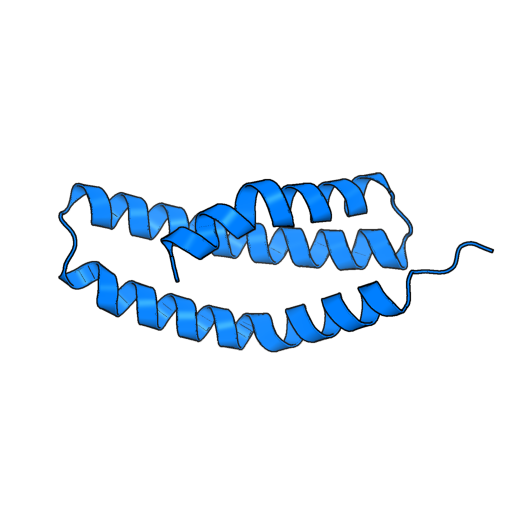A 1
ATOM 713 C C . ILE A 1 91 ? -1.108 6.091 9.333 1.00 89.50 91 ILE A C 1
ATOM 715 O O . ILE A 1 91 ? -0.948 6.198 10.543 1.00 89.50 91 ILE A O 1
ATOM 719 N N . PHE A 1 92 ? -2.313 5.876 8.806 1.00 87.00 92 PHE A N 1
ATOM 720 C CA . PHE A 1 92 ? -3.495 5.675 9.639 1.00 87.00 92 PHE A CA 1
ATOM 721 C C . PHE A 1 92 ? -3.574 4.248 10.214 1.00 87.00 92 PHE A C 1
ATOM 723 O O . PHE A 1 92 ? -3.922 4.049 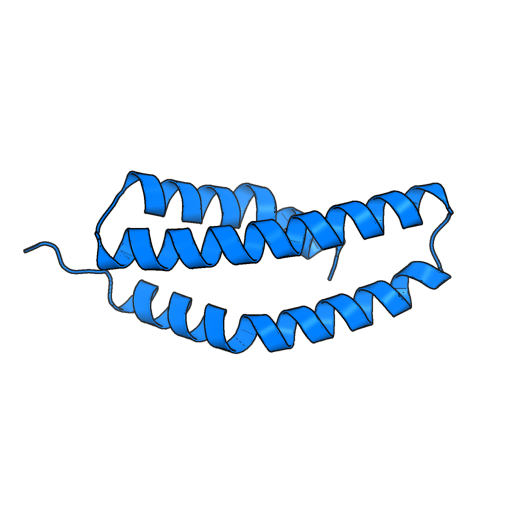11.382 1.00 87.00 92 PHE A O 1
ATOM 730 N N . LEU A 1 93 ? -3.287 3.238 9.384 1.00 85.25 93 LEU A N 1
ATOM 731 C CA . LEU A 1 93 ? -3.452 1.825 9.737 1.00 85.25 93 LEU A CA 1
ATOM 732 C C . LEU A 1 93 ? -2.325 1.276 10.616 1.00 85.25 93 LEU A C 1
ATOM 734 O O . LEU A 1 93 ? -2.622 0.490 11.521 1.00 85.25 93 LEU A O 1
ATOM 738 N N . VAL A 1 94 ? -1.075 1.679 10.377 1.00 72.31 94 VAL A N 1
ATOM 739 C CA . VAL A 1 94 ? 0.109 1.296 11.169 1.00 72.31 94 VAL A CA 1
ATOM 740 C C . VAL A 1 94 ? 0.210 2.228 12.364 1.00 72.31 94 VAL A C 1
ATOM 742 O O . VAL A 1 94 ? -0.067 1.745 13.486 1.00 72.31 94 VAL A O 1
#

Sequence (94 aa):
ECMTSLPLQMSLHYNALLAPFLFVIGISSFIYKYQYLSPIYQVILIALHIVHVVIEAVRLVLGFVGNLGEKVPALSGFWITSLLLQLPISIFLV

Foldseek 3Di:
DQDLPPVLVVVLVVLVVCVVVVLVVLVVLLVVVLVVDDPVVNVVSVVLNVVLNVLSVLLSVLSVCCRVVVPPVSVVVNVCSVPVPNVVSVVVRD

Secondary structure (DSSP, 8-state):
-----HHHHHHHHHHHHHHHHHHHHHHHHHHHHHTTS-HHHHHHHHHHHHHHHHHHHHHHHHHHHHHHTT-HHHHHHHHHIIIIIIHHHHHHH-